Protein AF-A0A7W1BQY0-F1 (afdb_monomer)

Secondary structure (DSSP, 8-state):
-------S----HHHHHHHHHHTT-EEEEEEETTEEEEEEE-TTS-EEEEEEEGGGTEEEE-SS-SSS-HHHHHHHT--PPP-

pLDDT: mean 87.14, std 16.69, range [37.66, 98.31]

Foldseek 3Di:
DDDDPPDDDPPPLQNLLVVQVVVVQKDFDDDDPQWTWIWGQDPVRDIWIWTADVVVRDTDIPDPDPDDGSNVSNVVVDDDDDD

Nearest PDB structures (foldseek):
  3hxr-assembly1_A  TM=5.186E-01  e=1.142E+00  Saccharomyces cerevisiae
  4lmg-assembly1_D  TM=3.257E-01  e=6.911E-01  Saccharomyces cerevisiae S288C
  4wd6-assembly2_B  TM=6.723E-01  e=3.319E+00  Stutzerimonas stutzeri
  5wi2-assembly2_B  TM=3.255E-01  e=4.266E+00  Homo sapiens
  7lbm-assembly1_r  TM=3.766E-01  e=7.990E+00  Homo sapiens

Structure (mmCIF, N/CA/C/O backbone):
data_AF-A0A7W1BQY0-F1
#
_entry.id   AF-A0A7W1BQY0-F1
#
loop_
_atom_site.group_PDB
_atom_site.id
_atom_site.type_symbol
_atom_site.label_atom_id
_atom_site.label_alt_id
_atom_site.label_comp_id
_atom_site.label_asym_id
_atom_site.label_entity_id
_atom_site.label_seq_id
_atom_site.pdbx_PDB_ins_code
_atom_site.Cartn_x
_atom_site.Cartn_y
_atom_site.Cartn_z
_atom_site.occupancy
_atom_site.B_iso_or_equiv
_atom_site.auth_seq_id
_atom_site.auth_comp_id
_atom_site.auth_asym_id
_atom_site.auth_atom_id
_atom_site.pdbx_PDB_model_num
ATOM 1 N N . MET A 1 1 ? 5.748 -34.155 -26.712 1.00 40.25 1 MET A N 1
ATOM 2 C CA . MET A 1 1 ? 6.079 -33.730 -25.336 1.00 40.25 1 MET A CA 1
ATOM 3 C C . MET A 1 1 ? 7.036 -32.556 -25.447 1.00 40.25 1 MET A C 1
ATOM 5 O O . MET A 1 1 ? 8.227 -32.772 -25.611 1.00 40.25 1 MET A O 1
ATOM 9 N N . SER A 1 2 ? 6.511 -31.332 -25.493 1.00 37.66 2 SER A N 1
ATOM 10 C CA . SER A 1 2 ? 7.336 -30.127 -25.634 1.00 37.66 2 SER A CA 1
ATOM 11 C C . SER A 1 2 ? 7.574 -29.533 -24.253 1.00 37.66 2 SER A C 1
ATOM 13 O O . SER A 1 2 ? 6.622 -29.220 -23.544 1.00 37.66 2 SER A O 1
ATOM 15 N N . ALA A 1 3 ? 8.843 -29.442 -23.865 1.00 45.72 3 ALA A N 1
ATOM 16 C CA . ALA A 1 3 ? 9.273 -28.808 -22.631 1.00 45.72 3 ALA A CA 1
ATOM 17 C C . ALA A 1 3 ? 9.025 -27.296 -22.729 1.00 45.72 3 ALA A C 1
ATOM 19 O O . ALA A 1 3 ? 9.651 -26.602 -23.529 1.00 45.72 3 ALA A O 1
ATOM 20 N N . GLU A 1 4 ? 8.086 -26.797 -21.928 1.00 44.97 4 GLU A N 1
ATOM 21 C CA . GLU A 1 4 ? 7.842 -25.369 -21.777 1.00 44.97 4 GLU A CA 1
ATOM 22 C C . GLU A 1 4 ? 8.954 -24.770 -20.910 1.00 44.97 4 GLU A C 1
ATOM 24 O O . GLU A 1 4 ? 9.036 -24.987 -19.699 1.00 44.97 4 GLU A O 1
ATOM 29 N N . THR A 1 5 ? 9.869 -24.050 -21.553 1.00 50.31 5 THR A N 1
ATOM 30 C CA . THR A 1 5 ? 10.975 -23.359 -20.892 1.00 50.31 5 THR A CA 1
ATOM 31 C C . THR A 1 5 ? 10.420 -22.245 -20.000 1.00 50.31 5 THR A C 1
ATOM 33 O O . THR A 1 5 ? 10.104 -21.146 -20.460 1.00 50.31 5 THR A O 1
ATOM 36 N N . LYS A 1 6 ? 10.294 -22.536 -18.699 1.00 49.75 6 LYS A N 1
ATOM 37 C CA . LYS A 1 6 ? 9.899 -21.599 -17.639 1.00 49.75 6 LYS A CA 1
ATOM 38 C C . LYS A 1 6 ? 10.833 -20.384 -17.655 1.00 49.75 6 LYS A C 1
ATOM 40 O O . LYS A 1 6 ? 11.997 -20.478 -17.273 1.00 49.75 6 LYS A O 1
ATOM 45 N N . ARG A 1 7 ? 10.322 -19.238 -18.121 1.00 54.84 7 ARG A N 1
ATOM 46 C CA . ARG A 1 7 ? 11.038 -17.951 -18.096 1.00 54.84 7 ARG A CA 1
ATOM 47 C C . ARG A 1 7 ? 11.527 -17.652 -16.664 1.00 54.84 7 ARG A C 1
ATOM 49 O O . ARG A 1 7 ? 10.770 -17.915 -15.725 1.00 54.84 7 ARG A O 1
ATOM 56 N N . PRO A 1 8 ? 12.742 -17.095 -16.476 1.00 45.94 8 PRO A N 1
ATOM 57 C CA . PRO A 1 8 ? 13.277 -16.774 -15.154 1.00 45.94 8 PRO A CA 1
ATOM 58 C C . PRO A 1 8 ? 12.273 -15.934 -14.361 1.00 45.94 8 PRO A C 1
ATOM 60 O O . PRO A 1 8 ? 11.687 -14.985 -14.883 1.00 45.94 8 PRO A O 1
ATOM 63 N N . GLY A 1 9 ? 12.014 -16.376 -13.130 1.00 46.56 9 GLY A N 1
ATOM 64 C CA . GLY A 1 9 ? 10.773 -16.152 -12.399 1.00 46.56 9 GLY A CA 1
ATOM 65 C C . GLY A 1 9 ? 10.372 -14.690 -12.229 1.00 46.56 9 GLY A C 1
ATOM 66 O O . GLY A 1 9 ? 10.884 -13.985 -11.362 1.00 46.56 9 GLY A O 1
ATOM 67 N N . ARG A 1 10 ? 9.335 -14.277 -12.963 1.00 51.19 10 ARG A N 1
ATOM 68 C CA . ARG A 1 10 ? 8.440 -13.212 -12.509 1.00 51.19 10 ARG A CA 1
ATOM 69 C C . ARG A 1 10 ? 7.722 -13.766 -11.282 1.00 51.19 10 ARG A C 1
ATOM 71 O O . ARG A 1 10 ? 6.698 -14.424 -11.431 1.00 51.19 10 ARG A O 1
ATOM 78 N N . VAL A 1 11 ? 8.287 -13.572 -10.087 1.00 59.16 11 VAL A N 1
ATOM 79 C CA . VAL A 1 11 ? 7.546 -13.840 -8.845 1.00 59.16 11 VAL A CA 1
ATOM 80 C C . VAL A 1 11 ? 6.221 -13.111 -8.985 1.00 59.16 11 VAL A C 1
ATOM 82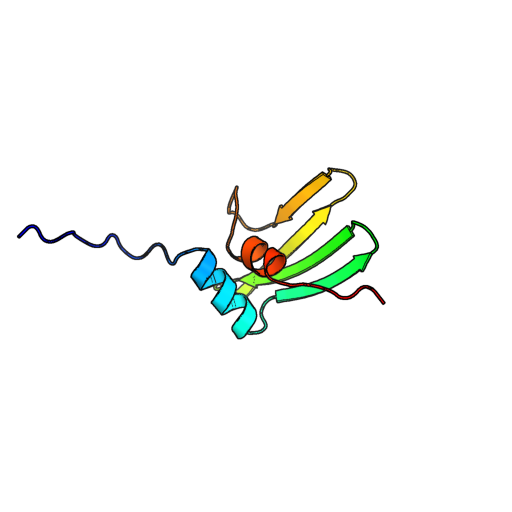 O O . VAL A 1 11 ? 6.203 -11.920 -9.321 1.00 59.16 11 VAL A O 1
ATOM 85 N N . ASN A 1 12 ? 5.120 -13.838 -8.819 1.00 83.31 12 ASN A N 1
ATOM 86 C CA . ASN A 1 12 ? 3.807 -13.247 -8.976 1.00 83.31 12 ASN A CA 1
ATOM 87 C C . ASN A 1 12 ? 3.700 -12.084 -7.976 1.00 83.31 12 ASN A C 1
ATOM 89 O O . ASN A 1 12 ? 4.059 -12.231 -6.805 1.00 83.31 12 ASN A O 1
ATOM 93 N N . ALA A 1 13 ? 3.250 -10.909 -8.427 1.00 85.12 13 ALA A N 1
ATOM 94 C CA . ALA A 1 13 ? 3.087 -9.749 -7.552 1.00 85.12 13 ALA A CA 1
ATOM 95 C C . ALA A 1 13 ? 2.237 -10.097 -6.314 1.00 85.12 13 ALA A C 1
ATOM 97 O O . ALA A 1 13 ? 2.541 -9.601 -5.230 1.00 85.12 13 ALA A O 1
ATOM 98 N N . ALA A 1 14 ? 1.289 -11.031 -6.460 1.00 88.81 14 ALA A N 1
ATOM 99 C CA . ALA A 1 14 ? 0.467 -11.557 -5.376 1.00 88.81 14 ALA A CA 1
ATOM 100 C C . ALA A 1 14 ? 1.262 -12.411 -4.372 1.00 88.81 14 ALA A C 1
ATOM 102 O O . ALA A 1 14 ? 1.112 -12.255 -3.162 1.00 88.81 14 ALA A O 1
ATOM 103 N N . GLU A 1 15 ? 2.167 -13.276 -4.840 1.00 92.56 15 GLU A N 1
ATOM 104 C CA . GLU A 1 15 ? 3.052 -14.049 -3.953 1.00 92.56 15 GLU A CA 1
ATOM 105 C C . GLU A 1 15 ? 4.001 -13.128 -3.186 1.00 92.56 15 GLU A C 1
ATOM 107 O O . GLU A 1 15 ? 4.238 -13.309 -1.989 1.00 92.56 15 GLU A O 1
ATOM 112 N N . LYS A 1 16 ? 4.523 -12.098 -3.861 1.00 93.38 16 LYS A N 1
ATOM 113 C CA . LYS A 1 16 ? 5.353 -11.082 -3.216 1.00 93.38 16 LYS A CA 1
ATOM 114 C C . LYS A 1 16 ? 4.548 -10.263 -2.207 1.00 93.38 16 LYS A C 1
ATOM 116 O O . LYS A 1 16 ? 5.047 -10.036 -1.112 1.00 93.38 16 LYS A O 1
ATOM 121 N N . ALA A 1 17 ? 3.313 -9.879 -2.526 1.00 95.25 17 ALA A N 1
ATOM 122 C CA . ALA A 1 17 ? 2.412 -9.201 -1.596 1.00 95.25 17 ALA A CA 1
ATOM 123 C C . ALA A 1 17 ? 2.185 -10.033 -0.327 1.00 95.25 17 ALA A C 1
ATOM 125 O O . ALA A 1 17 ? 2.393 -9.538 0.780 1.00 95.25 17 ALA A O 1
ATOM 126 N N . LYS A 1 18 ? 1.880 -11.329 -0.486 1.00 95.62 18 LYS A N 1
ATOM 127 C CA . LYS A 1 18 ? 1.750 -12.264 0.637 1.00 95.62 18 LYS A CA 1
ATOM 128 C C . LYS A 1 18 ? 3.018 -12.298 1.489 1.00 95.62 18 LYS A C 1
ATOM 130 O O . LYS A 1 18 ? 2.927 -12.181 2.707 1.00 95.62 18 LYS A O 1
ATOM 135 N N . ARG A 1 19 ? 4.200 -12.396 0.866 1.00 95.38 19 ARG A N 1
ATOM 136 C CA . ARG A 1 19 ? 5.479 -12.379 1.593 1.00 95.38 19 ARG A CA 1
ATOM 137 C C . ARG A 1 19 ? 5.660 -11.088 2.392 1.00 95.38 19 ARG A C 1
ATOM 139 O O . ARG A 1 19 ? 5.985 -11.165 3.572 1.00 95.38 19 ARG A O 1
ATOM 146 N N . LEU A 1 20 ? 5.418 -9.928 1.776 1.00 96.44 20 LEU A N 1
ATOM 147 C CA . LEU A 1 20 ? 5.524 -8.621 2.437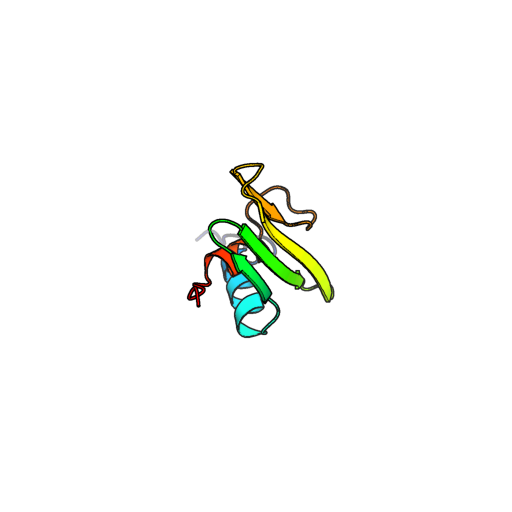 1.00 96.44 20 LEU A CA 1
ATOM 148 C C . LEU A 1 20 ? 4.649 -8.556 3.698 1.00 96.44 20 LEU A C 1
ATOM 150 O O . LEU A 1 20 ? 5.130 -8.112 4.740 1.00 96.44 20 LEU A O 1
ATOM 154 N N . LEU A 1 21 ? 3.413 -9.061 3.624 1.00 96.75 21 LEU A N 1
ATOM 155 C CA . LEU A 1 21 ? 2.500 -9.144 4.768 1.00 96.75 21 LEU A CA 1
ATOM 156 C C . LEU A 1 21 ? 3.013 -10.101 5.846 1.00 96.75 21 LEU A C 1
ATOM 158 O O . LEU A 1 21 ? 3.158 -9.707 6.999 1.00 96.75 21 LEU A O 1
ATOM 162 N N . THR A 1 22 ? 3.358 -11.337 5.476 1.00 97.31 22 THR A N 1
ATOM 163 C CA . THR A 1 22 ? 3.824 -12.350 6.444 1.00 97.31 22 THR A CA 1
ATOM 164 C C . THR A 1 22 ? 5.148 -11.985 7.110 1.00 97.31 22 THR A C 1
ATOM 166 O O . THR A 1 22 ? 5.431 -12.440 8.210 1.00 97.31 22 THR A O 1
ATOM 169 N N . SER A 1 23 ? 5.965 -11.156 6.459 1.00 96.44 23 SER A N 1
ATOM 170 C CA . SER A 1 23 ? 7.212 -10.634 7.018 1.00 96.44 23 SER A CA 1
ATOM 171 C C . SER A 1 23 ? 7.027 -9.330 7.806 1.00 96.44 23 SER A C 1
ATOM 173 O O . SER A 1 23 ? 8.028 -8.729 8.187 1.00 96.44 23 SER A O 1
ATOM 175 N N . GLY A 1 24 ? 5.792 -8.851 8.005 1.00 96.88 24 GLY A N 1
ATOM 176 C CA . GLY A 1 24 ? 5.510 -7.622 8.755 1.00 96.88 24 GLY A CA 1
ATOM 177 C C . GLY A 1 24 ? 6.085 -6.357 8.112 1.00 96.88 24 GLY A C 1
ATOM 178 O O . GLY A 1 24 ? 6.420 -5.404 8.809 1.00 96.88 24 GLY A O 1
ATOM 179 N N . ARG A 1 25 ? 6.262 -6.347 6.784 1.00 97.75 25 ARG A N 1
ATOM 180 C CA . ARG A 1 25 ? 6.922 -5.241 6.066 1.00 97.75 25 ARG A CA 1
ATOM 181 C C . ARG A 1 25 ? 5.980 -4.113 5.662 1.00 97.75 25 ARG A C 1
ATOM 183 O O . ARG A 1 25 ? 6.460 -3.080 5.204 1.00 97.75 25 ARG A O 1
ATOM 190 N N . LEU A 1 26 ? 4.671 -4.315 5.779 1.00 98.12 26 LEU A N 1
ATOM 191 C CA . LEU A 1 26 ? 3.652 -3.294 5.550 1.00 98.12 26 LEU A CA 1
ATOM 192 C C . LEU A 1 26 ? 3.212 -2.711 6.895 1.00 98.12 26 LEU A C 1
ATOM 194 O O . LEU A 1 26 ? 2.869 -3.463 7.805 1.00 98.12 26 LEU A O 1
ATOM 198 N N . ARG A 1 27 ? 3.175 -1.382 6.995 1.00 97.50 27 ARG A N 1
ATOM 199 C CA . ARG A 1 27 ? 2.614 -0.657 8.137 1.00 97.50 27 ARG A CA 1
ATOM 200 C C . ARG A 1 27 ? 1.557 0.312 7.631 1.00 97.50 27 ARG A C 1
ATOM 202 O O . ARG A 1 27 ? 1.858 1.175 6.812 1.00 97.50 27 ARG A O 1
ATOM 209 N N . VAL A 1 28 ? 0.331 0.167 8.122 1.00 96.69 28 VAL A N 1
ATOM 210 C CA . VAL A 1 28 ? -0.719 1.174 7.936 1.00 96.69 28 VAL A CA 1
ATOM 211 C C . VAL A 1 28 ? -0.540 2.209 9.039 1.00 96.69 28 VAL A C 1
ATOM 213 O O . VAL A 1 28 ? -0.482 1.849 10.213 1.00 96.69 28 VAL A O 1
ATOM 216 N N . LEU A 1 29 ? -0.361 3.467 8.649 1.00 96.31 29 LEU A N 1
ATOM 217 C CA . LEU A 1 29 ? -0.025 4.567 9.552 1.00 96.31 29 LEU A CA 1
ATOM 218 C C . LEU A 1 29 ? -1.267 5.367 9.945 1.00 96.31 29 LEU A C 1
ATOM 220 O O . LEU A 1 29 ? -1.400 5.751 11.102 1.00 96.31 29 LEU A O 1
ATOM 224 N N . GLN A 1 30 ? -2.173 5.592 8.992 1.00 95.25 30 GLN A N 1
ATOM 225 C CA . GLN A 1 30 ? -3.400 6.356 9.194 1.00 95.25 30 GLN A CA 1
ATOM 226 C C . GLN A 1 30 ? -4.514 5.801 8.310 1.00 95.25 30 GLN A C 1
ATOM 228 O O . GLN A 1 30 ? -4.287 5.476 7.140 1.00 95.25 30 GLN A O 1
ATOM 233 N N . VAL A 1 31 ? -5.709 5.715 8.887 1.00 94.62 31 VAL A N 1
ATOM 234 C CA . VAL A 1 31 ? -6.973 5.469 8.190 1.00 94.62 31 VAL A CA 1
ATOM 235 C C . VAL A 1 31 ? -7.959 6.492 8.735 1.00 94.62 31 VAL A C 1
ATOM 237 O O . VAL A 1 31 ? -8.215 6.500 9.936 1.00 94.62 31 VAL A O 1
ATOM 240 N N . GLU A 1 32 ? -8.438 7.388 7.877 1.00 93.00 32 GLU A N 1
ATOM 241 C CA . GLU A 1 32 ? -9.354 8.466 8.258 1.00 93.00 32 GLU A CA 1
ATOM 242 C C . GLU A 1 32 ? -10.347 8.728 7.122 1.00 93.00 32 GLU A C 1
ATOM 244 O O . GLU A 1 32 ? -10.003 9.321 6.095 1.00 93.00 32 GLU A O 1
ATOM 249 N N . GLY A 1 33 ? -11.581 8.242 7.281 1.00 90.19 33 GLY A N 1
ATOM 250 C CA . GLY A 1 33 ? -12.573 8.249 6.211 1.00 90.19 33 GLY A CA 1
ATOM 251 C C . GLY A 1 33 ? -12.029 7.549 4.965 1.00 90.19 33 GLY A C 1
ATOM 252 O O . GLY A 1 33 ? -11.653 6.381 5.002 1.00 90.19 33 GLY A O 1
ATOM 253 N N . ASN A 1 34 ? -11.926 8.281 3.852 1.00 91.00 34 ASN A N 1
ATOM 254 C CA . ASN A 1 34 ? -11.371 7.735 2.611 1.00 91.00 34 ASN A CA 1
ATOM 255 C C . ASN A 1 34 ? -9.839 7.837 2.522 1.00 91.00 34 ASN A C 1
ATOM 257 O O . ASN A 1 34 ? -9.265 7.294 1.586 1.00 91.00 34 ASN A O 1
ATOM 261 N N . LEU A 1 35 ? -9.153 8.523 3.440 1.00 94.50 35 LEU A N 1
ATOM 262 C CA . LEU A 1 35 ? -7.693 8.631 3.422 1.00 94.50 35 LEU A CA 1
ATOM 263 C C . LEU A 1 35 ? -7.051 7.366 3.997 1.00 94.50 35 LEU A C 1
ATOM 265 O O . LEU A 1 35 ? -7.339 6.963 5.123 1.00 94.50 35 LEU A O 1
ATOM 269 N N . ILE A 1 36 ? -6.106 6.788 3.252 1.00 96.62 36 ILE A N 1
ATOM 270 C CA . ILE A 1 36 ? -5.266 5.685 3.732 1.00 96.62 36 ILE A CA 1
ATOM 271 C C . ILE A 1 36 ? -3.809 6.063 3.508 1.00 96.62 36 ILE A C 1
ATOM 273 O O . ILE A 1 36 ? -3.404 6.281 2.366 1.00 96.62 36 ILE A O 1
ATOM 277 N N . VAL A 1 37 ? -3.012 6.073 4.577 1.00 96.88 37 VAL A N 1
ATOM 278 C CA . VAL A 1 37 ? -1.562 6.295 4.524 1.00 96.88 37 VAL A CA 1
ATOM 279 C C . VAL A 1 37 ? -0.851 5.068 5.071 1.00 96.88 37 VAL A C 1
ATOM 281 O O . VAL A 1 37 ? -1.103 4.627 6.194 1.00 96.88 37 VAL A O 1
ATOM 284 N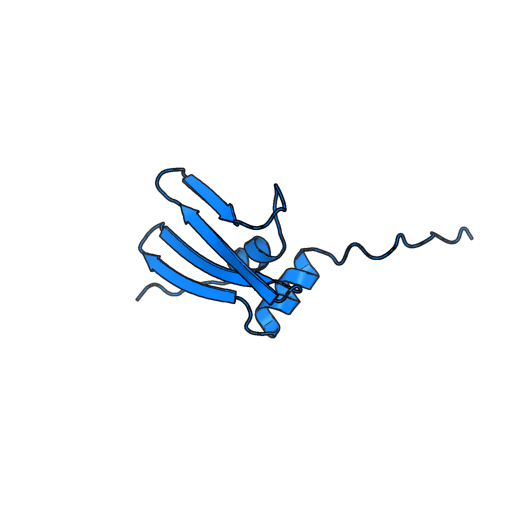 N . ALA A 1 38 ? 0.055 4.510 4.280 1.00 97.94 38 ALA A N 1
ATOM 285 C CA . ALA A 1 38 ? 0.850 3.355 4.645 1.00 97.94 38 ALA A CA 1
ATOM 286 C C . ALA A 1 38 ? 2.289 3.504 4.150 1.00 97.94 38 ALA A C 1
ATOM 288 O O . ALA A 1 38 ? 2.600 4.277 3.242 1.00 97.94 38 ALA A O 1
ATOM 289 N N . GLU A 1 39 ? 3.161 2.681 4.716 1.00 98.31 39 GLU A N 1
ATOM 290 C CA . GLU A 1 39 ? 4.512 2.469 4.224 1.00 98.31 39 GLU A CA 1
ATOM 291 C C . GLU A 1 39 ? 4.798 0.975 4.071 1.00 98.31 39 GLU A C 1
ATOM 293 O O . GLU A 1 39 ? 4.292 0.132 4.819 1.00 98.31 39 GLU A O 1
ATOM 298 N N . CYS A 1 40 ? 5.611 0.625 3.078 1.00 98.31 40 CYS A N 1
ATOM 299 C CA . CYS A 1 40 ? 6.006 -0.752 2.836 1.00 98.31 40 CYS A CA 1
ATOM 300 C C . CYS A 1 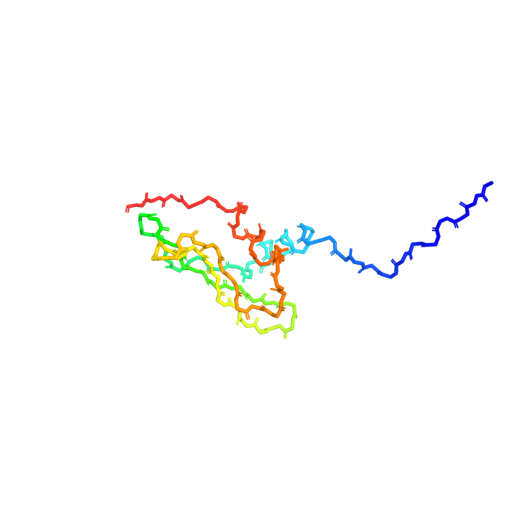40 ? 7.502 -0.851 2.562 1.00 98.31 40 CYS A C 1
ATOM 302 O O . CYS A 1 40 ? 8.023 -0.199 1.655 1.00 98.31 40 CYS A O 1
ATOM 304 N N . ARG A 1 41 ? 8.190 -1.709 3.321 1.00 98.06 41 ARG A N 1
ATOM 305 C CA . ARG A 1 41 ? 9.605 -2.006 3.106 1.00 98.06 41 ARG A CA 1
ATOM 306 C C . ARG A 1 41 ? 9.771 -3.045 1.996 1.00 98.06 41 ARG A C 1
ATOM 308 O O . ARG A 1 41 ? 9.396 -4.207 2.159 1.00 98.06 41 ARG A O 1
ATOM 315 N N . GLY A 1 42 ? 10.358 -2.637 0.876 1.00 93.38 42 GLY A N 1
ATOM 316 C CA . GLY A 1 42 ? 10.642 -3.494 -0.271 1.00 93.38 42 GLY A CA 1
ATOM 317 C C . GLY A 1 42 ? 11.702 -4.563 0.006 1.00 93.38 42 GLY A C 1
ATOM 318 O O . GLY A 1 42 ? 12.342 -4.598 1.059 1.00 93.38 42 GLY A O 1
ATOM 319 N N . ASP A 1 43 ? 11.916 -5.454 -0.966 1.00 88.44 43 ASP A N 1
ATOM 320 C CA . ASP A 1 43 ? 12.943 -6.506 -0.868 1.00 88.44 43 ASP A CA 1
ATOM 321 C C . ASP A 1 43 ? 14.369 -5.922 -0.813 1.00 88.44 43 ASP A C 1
ATOM 323 O O . ASP A 1 43 ? 15.216 -6.485 -0.126 1.00 88.44 43 ASP A O 1
ATOM 327 N N . SER A 1 44 ? 14.608 -4.771 -1.459 1.00 90.06 44 SER A N 1
ATOM 328 C CA . SER A 1 44 ? 15.869 -4.007 -1.399 1.00 90.06 44 SER A CA 1
ATOM 329 C C . SER A 1 44 ? 16.126 -3.354 -0.037 1.00 90.06 44 SER A C 1
ATOM 331 O O . SER A 1 44 ? 17.206 -2.826 0.200 1.00 90.06 44 SER A O 1
ATOM 333 N N . GLY A 1 45 ? 15.138 -3.366 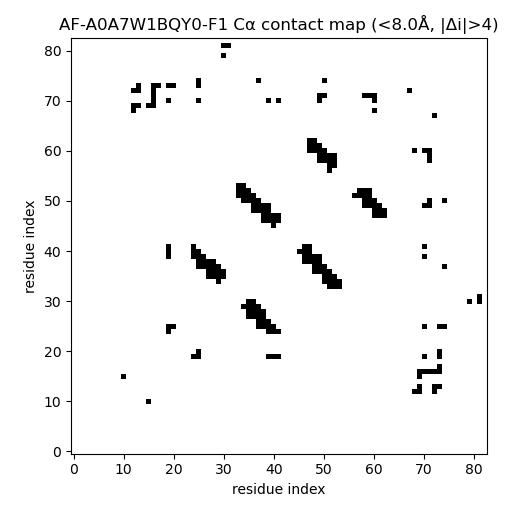0.862 1.00 92.69 45 GLY A N 1
ATOM 334 C CA . GLY A 1 45 ? 15.197 -2.683 2.149 1.00 92.69 45 GLY A CA 1
ATOM 335 C C . GLY A 1 45 ? 14.742 -1.223 2.111 1.00 92.69 45 GLY A C 1
ATOM 336 O O . GLY A 1 45 ? 14.529 -0.674 3.191 1.00 92.69 45 GLY A O 1
ATOM 337 N N . GLU A 1 46 ? 14.540 -0.640 0.925 1.00 96.69 46 GLU A N 1
ATOM 338 C CA . GLU A 1 46 ? 13.945 0.690 0.740 1.00 96.69 46 GLU A CA 1
ATOM 339 C C . GLU A 1 46 ? 12.498 0.734 1.245 1.00 96.69 46 GLU A C 1
ATOM 341 O O . GLU A 1 46 ? 11.780 -0.268 1.192 1.00 96.69 46 GLU A O 1
ATOM 346 N N . VAL A 1 47 ? 12.061 1.901 1.716 1.00 98.00 47 VAL A N 1
ATOM 347 C CA . VAL A 1 47 ? 10.693 2.128 2.192 1.00 98.00 47 VAL A CA 1
ATOM 348 C C . VAL A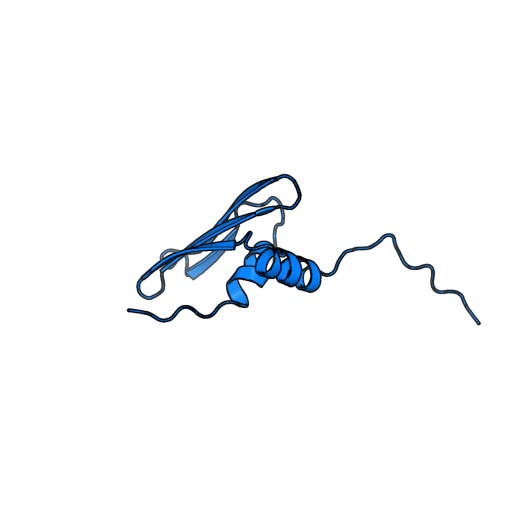 1 47 ? 9.932 2.941 1.155 1.00 98.00 47 VAL A C 1
ATOM 350 O O . VAL A 1 47 ? 10.365 4.021 0.758 1.00 98.00 47 VAL A O 1
ATOM 353 N N . TYR A 1 48 ? 8.782 2.425 0.733 1.00 97.75 48 TYR A N 1
ATOM 354 C CA . TYR A 1 48 ? 7.889 3.097 -0.202 1.00 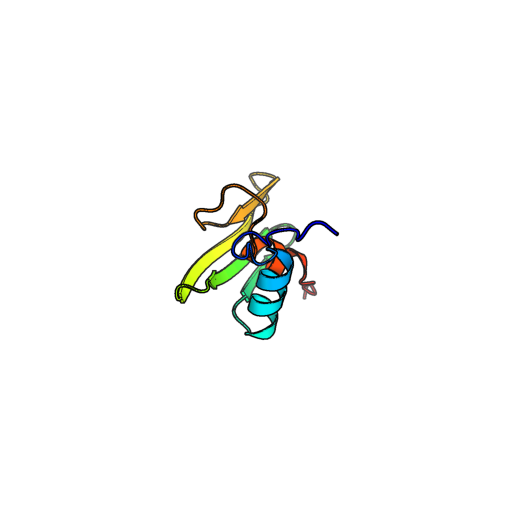97.75 48 TYR A CA 1
ATOM 355 C C . TYR A 1 48 ? 6.642 3.584 0.523 1.00 97.75 48 TYR A C 1
ATOM 357 O O . TYR A 1 48 ? 6.058 2.845 1.315 1.00 97.75 48 TYR A O 1
ATOM 365 N N . GLN A 1 49 ? 6.221 4.806 0.210 1.00 97.88 49 GLN A N 1
ATOM 366 C CA . GLN A 1 49 ? 4.960 5.373 0.675 1.00 97.88 49 GLN A CA 1
ATOM 367 C C . GLN A 1 49 ? 3.851 4.942 -0.280 1.00 97.88 49 GLN A C 1
ATOM 369 O O . GLN A 1 49 ? 4.052 4.893 -1.499 1.00 97.88 49 GLN A O 1
ATOM 374 N N . LEU A 1 50 ? 2.699 4.571 0.263 1.00 97.06 50 LEU A N 1
ATOM 375 C CA . LEU A 1 50 ? 1.574 4.063 -0.507 1.00 97.06 50 LEU A CA 1
ATOM 376 C C . LEU A 1 50 ? 0.256 4.293 0.222 1.00 97.06 50 LEU A C 1
ATOM 378 O O . LEU A 1 50 ? 0.231 4.446 1.438 1.00 97.06 50 LEU A O 1
ATOM 382 N N . GLY A 1 51 ? -0.842 4.311 -0.522 1.00 96.81 51 GLY A N 1
ATOM 383 C CA . GLY A 1 51 ? -2.130 4.642 0.067 1.00 96.81 51 GLY A CA 1
ATOM 384 C C . GLY A 1 51 ? -3.172 5.074 -0.944 1.00 96.81 51 GLY A C 1
ATOM 385 O O . GLY A 1 51 ? -2.927 5.046 -2.155 1.00 96.81 51 GLY A O 1
ATOM 386 N N . TYR A 1 52 ? -4.322 5.483 -0.421 1.00 96.44 52 TYR A N 1
ATOM 387 C CA . TYR A 1 52 ? -5.380 6.121 -1.190 1.00 96.44 52 TYR A CA 1
ATOM 388 C C . TYR A 1 52 ? -5.412 7.610 -0.857 1.00 96.44 52 TYR A C 1
ATOM 390 O O . TYR A 1 52 ? -5.473 7.982 0.314 1.00 96.44 52 TYR A O 1
ATOM 398 N N . GLN A 1 53 ? -5.353 8.450 -1.891 1.00 94.56 53 GLN A N 1
ATOM 399 C CA . GLN A 1 53 ? -5.413 9.905 -1.770 1.00 94.56 53 GLN A CA 1
ATOM 400 C C . GLN A 1 53 ? -6.798 10.389 -2.218 1.00 94.56 53 GLN A C 1
ATOM 402 O O . GLN A 1 53 ? -7.088 10.297 -3.416 1.00 94.56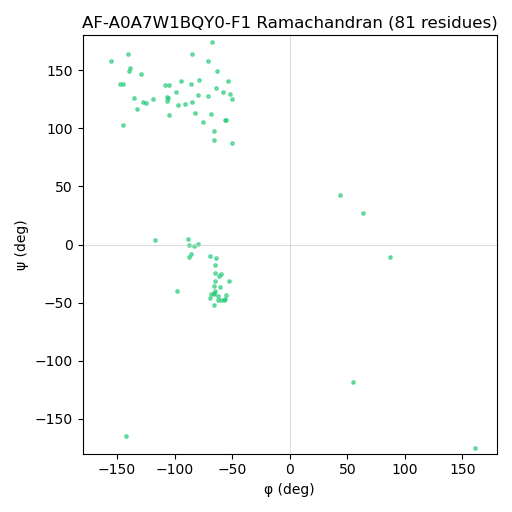 53 GLN A O 1
ATOM 407 N N . PRO A 1 54 ? -7.643 10.905 -1.304 1.00 94.56 54 PRO A N 1
ATOM 408 C CA . PRO A 1 54 ? -9.007 11.308 -1.637 1.00 94.56 54 PRO A CA 1
ATOM 409 C C . PRO A 1 54 ? -9.055 12.500 -2.598 1.00 94.56 54 PRO A C 1
ATOM 411 O O . PRO A 1 54 ? -9.870 12.481 -3.511 1.00 94.56 54 PRO A O 1
ATOM 414 N N . ASP A 1 55 ? -8.128 13.458 -2.488 1.00 94.62 55 ASP A N 1
ATOM 415 C CA . ASP A 1 55 ? -8.080 14.651 -3.356 1.00 94.62 55 ASP A CA 1
ATOM 416 C C . ASP A 1 55 ? -7.926 14.326 -4.852 1.00 94.62 55 ASP A C 1
ATOM 418 O O . ASP A 1 55 ? -8.294 15.118 -5.716 1.00 94.62 55 ASP A O 1
ATOM 422 N N . PHE A 1 56 ? -7.356 13.160 -5.164 1.00 93.19 56 PHE A N 1
ATOM 423 C CA . PHE A 1 56 ? -7.108 12.700 -6.531 1.00 93.19 56 PHE A CA 1
ATOM 424 C C . PHE A 1 56 ? -7.887 11.429 -6.880 1.00 93.19 56 PHE A C 1
ATOM 426 O O . PHE A 1 56 ? -7.640 10.857 -7.943 1.00 93.19 56 PHE A O 1
ATOM 433 N N . GLU A 1 57 ? -8.736 10.950 -5.966 1.00 95.25 57 GLU A N 1
ATOM 434 C CA . GLU A 1 57 ? -9.486 9.693 -6.068 1.00 95.25 57 GLU A CA 1
ATOM 435 C C . GLU A 1 57 ? -8.646 8.512 -6.586 1.00 95.25 57 GLU A C 1
ATOM 437 O O . GLU A 1 57 ? -9.061 7.738 -7.453 1.00 95.25 57 GLU A O 1
ATOM 442 N N . ARG A 1 58 ? -7.406 8.380 -6.096 1.00 94.62 58 ARG A N 1
ATOM 443 C CA . ARG A 1 58 ? -6.469 7.388 -6.640 1.00 94.62 58 ARG A CA 1
ATOM 444 C C . ARG A 1 58 ? -5.639 6.683 -5.588 1.00 94.62 58 ARG A C 1
ATOM 446 O O . ARG A 1 58 ? -5.207 7.255 -4.588 1.00 94.62 58 ARG A O 1
ATOM 453 N N . TRP A 1 59 ? -5.313 5.442 -5.923 1.00 95.19 59 TRP A N 1
ATOM 454 C CA . TRP A 1 59 ? -4.260 4.682 -5.272 1.00 95.19 59 TRP A CA 1
ATOM 455 C C . TRP A 1 59 ? -2.890 5.106 -5.789 1.00 95.19 59 TRP A C 1
ATOM 457 O O . TRP A 1 59 ? -2.704 5.342 -6.985 1.00 95.19 59 TRP A O 1
ATOM 467 N N . GLY A 1 60 ? -1.917 5.163 -4.886 1.00 94.88 60 GLY A N 1
ATOM 468 C CA . GLY A 1 60 ? -0.543 5.505 -5.214 1.00 94.88 60 GLY A CA 1
ATOM 469 C C . GLY A 1 60 ? 0.464 4.643 -4.468 1.00 94.88 60 GLY A C 1
ATOM 470 O O . GLY A 1 60 ? 0.214 4.174 -3.360 1.00 94.88 60 GLY A O 1
ATOM 471 N N . CYS A 1 61 ? 1.629 4.463 -5.084 1.00 96.12 61 CYS A N 1
ATOM 472 C CA . CYS A 1 61 ? 2.825 3.935 -4.444 1.00 96.12 61 CYS A CA 1
ATOM 473 C C . CYS A 1 61 ? 4.049 4.637 -5.037 1.00 96.12 61 CYS A C 1
ATOM 475 O O . CYS A 1 61 ? 4.124 4.809 -6.251 1.00 96.12 61 CYS A O 1
ATOM 477 N N . THR A 1 62 ? 5.018 5.015 -4.205 1.00 96.44 62 THR A N 1
ATOM 478 C CA . THR A 1 62 ? 6.230 5.724 -4.649 1.00 96.44 62 THR A CA 1
ATOM 479 C C . THR A 1 62 ? 7.293 4.815 -5.270 1.00 96.44 62 THR A C 1
ATOM 481 O O . THR A 1 62 ? 8.359 5.290 -5.655 1.00 96.44 62 THR A O 1
ATOM 484 N N . CYS A 1 63 ? 7.047 3.504 -5.374 1.00 94.94 63 CYS A N 1
ATOM 485 C CA . CYS A 1 63 ? 7.998 2.591 -6.004 1.00 94.94 63 CYS A CA 1
ATOM 486 C C . CYS A 1 63 ? 8.069 2.800 -7.534 1.00 94.94 63 CYS A C 1
ATOM 488 O O . CYS A 1 63 ? 7.089 3.242 -8.131 1.00 94.94 63 CYS A O 1
ATOM 490 N N . PRO A 1 64 ? 9.161 2.392 -8.213 1.00 92.69 64 PRO A N 1
ATOM 491 C CA . PRO A 1 64 ? 9.325 2.601 -9.660 1.00 92.69 64 PRO A CA 1
ATOM 492 C C . PRO A 1 64 ? 8.308 1.874 -10.559 1.00 92.69 64 PRO A C 1
ATOM 494 O O . PRO A 1 64 ? 8.257 2.111 -11.768 1.00 92.69 64 PRO A O 1
ATOM 497 N N . ALA A 1 65 ? 7.522 0.946 -10.004 1.00 88.88 65 ALA A N 1
ATOM 498 C CA . ALA A 1 65 ? 6.497 0.240 -10.757 1.00 88.88 65 ALA A CA 1
ATOM 499 C C . ALA A 1 65 ? 5.337 1.187 -11.094 1.00 88.88 65 ALA A C 1
ATOM 501 O O . ALA A 1 65 ? 4.746 1.804 -10.216 1.00 88.88 65 ALA A O 1
ATOM 502 N N . ARG A 1 66 ? 4.974 1.253 -12.377 1.00 75.38 66 ARG A N 1
ATOM 503 C CA . ARG A 1 66 ? 3.958 2.188 -12.894 1.00 75.38 66 ARG A CA 1
ATOM 504 C C . ARG A 1 66 ? 2.507 1.707 -12.740 1.00 75.38 66 ARG A C 1
ATOM 506 O O . ARG A 1 66 ? 1.593 2.393 -13.178 1.00 75.38 66 ARG A O 1
ATOM 513 N N . THR A 1 67 ? 2.289 0.511 -12.195 1.00 79.06 67 THR A N 1
ATOM 514 C CA . THR A 1 67 ? 0.980 -0.170 -12.136 1.00 79.06 67 THR A CA 1
ATOM 515 C C . THR A 1 67 ? 0.812 -0.911 -10.804 1.00 79.06 67 THR A C 1
ATOM 517 O O . THR A 1 67 ? 1.591 -0.695 -9.879 1.00 79.06 67 THR A O 1
ATOM 520 N N . ALA A 1 68 ? -0.168 -1.824 -10.712 1.00 85.38 68 ALA A N 1
ATOM 521 C CA . ALA A 1 68 ? -0.425 -2.714 -9.573 1.00 85.38 68 ALA A CA 1
ATOM 522 C C . ALA A 1 68 ? 0.830 -3.477 -9.091 1.00 85.38 68 ALA A C 1
ATOM 524 O O . ALA A 1 68 ? 1.118 -4.591 -9.535 1.00 85.38 68 ALA A O 1
ATOM 525 N N . CYS A 1 69 ? 1.591 -2.860 -8.187 1.00 93.94 69 CYS A N 1
ATOM 526 C CA . CYS A 1 69 ? 2.798 -3.418 -7.595 1.00 93.94 69 CYS A CA 1
ATOM 527 C C . CYS A 1 69 ? 2.453 -4.300 -6.388 1.00 93.94 69 CYS A C 1
ATOM 529 O O . CYS A 1 69 ? 1.364 -4.215 -5.818 1.00 93.94 69 CYS A O 1
ATOM 531 N N . SER A 1 70 ? 3.403 -5.129 -5.953 1.00 95.62 70 SER A N 1
ATOM 532 C CA . SER A 1 70 ? 3.206 -5.999 -4.789 1.00 95.62 70 SER A CA 1
ATOM 533 C C . SER A 1 70 ? 2.932 -5.229 -3.493 1.00 95.62 70 SER A C 1
ATOM 535 O O . SER A 1 70 ? 2.283 -5.771 -2.607 1.00 95.62 70 SER A O 1
ATOM 537 N N . HIS A 1 71 ? 3.409 -3.984 -3.366 1.00 96.25 71 HIS A N 1
ATOM 538 C CA . HIS A 1 71 ? 3.147 -3.154 -2.185 1.00 96.25 71 HIS A CA 1
ATOM 539 C C . HIS A 1 71 ? 1.670 -2.735 -2.123 1.00 96.25 71 HIS A C 1
ATOM 541 O O . HIS A 1 71 ? 1.038 -2.892 -1.084 1.00 96.25 71 HIS A O 1
ATOM 547 N N . MET A 1 72 ? 1.095 -2.284 -3.247 1.00 95.94 72 MET A N 1
ATOM 548 C CA . MET A 1 72 ? -0.336 -1.961 -3.314 1.00 95.94 72 MET A CA 1
ATOM 549 C C . MET A 1 72 ? -1.200 -3.204 -3.130 1.00 95.94 72 MET A C 1
ATOM 551 O O . MET A 1 72 ? -2.143 -3.165 -2.354 1.00 95.94 72 MET A O 1
ATOM 555 N N . GLN A 1 73 ? -0.845 -4.330 -3.758 1.00 96.12 73 GLN A N 1
ATOM 556 C CA . GLN A 1 73 ? -1.577 -5.584 -3.546 1.00 96.12 73 GLN A CA 1
ATOM 557 C C . GLN A 1 73 ? -1.537 -6.045 -2.084 1.00 96.12 73 GLN A C 1
ATOM 559 O O . GLN A 1 73 ? -2.532 -6.566 -1.585 1.00 96.12 73 GLN A O 1
ATOM 564 N N . ALA A 1 74 ? -0.413 -5.835 -1.387 1.00 97.06 74 ALA A N 1
ATOM 565 C CA . ALA A 1 74 ? -0.326 -6.107 0.043 1.00 97.06 74 ALA A CA 1
ATOM 566 C C . ALA A 1 74 ? -1.302 -5.217 0.823 1.00 97.06 74 ALA A C 1
ATOM 568 O O . ALA A 1 74 ? -2.065 -5.738 1.628 1.00 97.06 74 ALA A O 1
ATOM 569 N N . LEU A 1 75 ? -1.331 -3.910 0.542 1.00 96.88 75 LEU A N 1
ATOM 570 C CA . LEU A 1 75 ? -2.250 -2.980 1.200 1.00 96.88 75 LEU A CA 1
ATOM 571 C C . LEU A 1 75 ? -3.723 -3.309 0.921 1.00 96.88 75 LEU A C 1
ATOM 573 O O . LEU A 1 75 ? -4.515 -3.361 1.853 1.00 96.88 75 LEU A O 1
ATOM 577 N N . TRP A 1 76 ? -4.085 -3.611 -0.326 1.00 96.50 76 TRP A N 1
ATOM 578 C CA . TRP A 1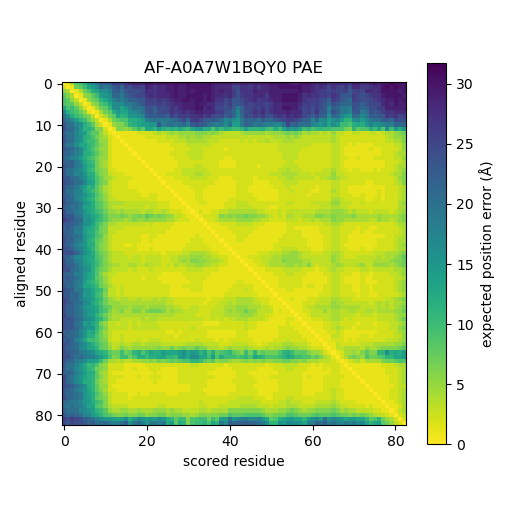 76 ? -5.453 -3.989 -0.707 1.00 96.50 76 TRP A CA 1
ATOM 579 C C . TRP A 1 76 ? -5.931 -5.303 -0.085 1.00 96.50 76 TRP A C 1
ATOM 581 O O . TRP A 1 76 ? -7.127 -5.568 -0.064 1.00 96.50 76 TRP A O 1
ATOM 591 N N . SER A 1 77 ? -5.010 -6.130 0.412 1.00 96.50 77 SER A N 1
ATOM 592 C CA . SER A 1 77 ? -5.338 -7.384 1.099 1.00 96.50 77 SER A CA 1
ATOM 593 C C . SER A 1 77 ? -5.571 -7.202 2.603 1.00 96.50 77 SER A C 1
ATOM 595 O O . SER A 1 77 ? -5.815 -8.185 3.300 1.00 96.50 77 SER A O 1
ATOM 597 N N . VAL A 1 78 ? -5.450 -5.977 3.123 1.00 94.38 78 VAL A N 1
ATOM 598 C CA . VAL A 1 78 ? -5.639 -5.662 4.541 1.00 94.38 78 VAL A CA 1
ATOM 599 C C . VAL A 1 78 ? -6.976 -4.960 4.736 1.00 94.38 78 VAL A C 1
ATOM 601 O O . VAL A 1 78 ? -7.334 -4.051 3.992 1.00 94.38 78 VAL A O 1
ATOM 604 N N . THR A 1 79 ? -7.691 -5.352 5.786 1.00 92.56 79 THR A N 1
ATOM 605 C CA . THR A 1 79 ? -8.866 -4.635 6.284 1.00 92.56 79 THR A CA 1
ATOM 606 C C . THR A 1 79 ? -8.481 -3.929 7.576 1.00 92.56 79 THR A C 1
ATOM 608 O O . THR A 1 79 ? -8.001 -4.568 8.513 1.00 92.56 79 THR A O 1
ATOM 611 N N . ALA A 1 80 ? -8.677 -2.615 7.620 1.00 86.06 80 ALA A N 1
ATOM 612 C CA . ALA A 1 80 ? -8.571 -1.836 8.844 1.00 86.06 80 ALA A CA 1
ATOM 613 C C . ALA A 1 80 ? -9.960 -1.699 9.473 1.00 86.06 80 ALA A C 1
ATOM 615 O O . ALA A 1 80 ? -10.950 -1.533 8.764 1.00 86.06 80 ALA A O 1
ATOM 616 N N . VAL A 1 81 ? -10.023 -1.777 10.798 1.00 83.75 81 VAL A N 1
ATOM 617 C CA . VAL A 1 81 ? -11.220 -1.388 11.544 1.00 83.75 81 VAL A CA 1
ATOM 618 C C . VAL A 1 81 ? -11.068 0.083 11.907 1.00 83.75 81 VAL A C 1
ATOM 620 O O . VAL A 1 81 ? -10.082 0.456 12.544 1.00 83.75 81 VAL A O 1
ATOM 623 N N . GLU A 1 82 ? -12.003 0.917 11.461 1.00 69.88 82 GLU A N 1
ATOM 624 C CA . GLU A 1 82 ? -12.100 2.297 11.939 1.00 69.88 82 GLU A CA 1
ATOM 625 C C . GLU A 1 82 ? -12.439 2.259 13.437 1.00 69.88 82 GLU A C 1
ATOM 627 O O . GLU A 1 82 ? -13.251 1.437 13.874 1.00 69.88 82 GLU A O 1
ATOM 632 N N . ARG A 1 83 ? -11.754 3.076 14.239 1.00 59.84 83 ARG A N 1
ATOM 633 C CA . ARG A 1 83 ? -12.010 3.220 15.677 1.00 59.84 83 ARG A CA 1
ATOM 634 C C . ARG A 1 83 ? -12.495 4.618 15.988 1.00 59.84 83 ARG A C 1
ATOM 636 O O . ARG A 1 83 ? -11.952 5.553 15.366 1.00 59.84 83 ARG A O 1
#

Radius of gyration: 15.11 Å; Cα contacts (8 Å, |Δi|>4): 116; chains: 1; bounding box: 28×48×41 Å

Sequence (83 aa):
MSAETKRPGRVNAAEKAKRLLTSGRLRVLQVEGNLIVAECRGDSGEVYQLGYQPDFERWGCTCPARTACSHMQALWSVTAVER

Mean predicted aligned error: 6.96 Å

Solvent-accessible surface area (backbone atoms only — not comparable to full-atom values): 5188 Å² total; per-residue (Å²): 140,81,84,79,80,77,70,84,78,76,70,49,46,64,61,50,9,51,47,37,53,78,68,65,32,56,45,81,76,47,77,56,94,73,35,33,40,29,41,32,47,47,96,89,66,50,74,31,51,32,36,32,42,62,97,72,76,39,77,49,58,71,51,93,60,93,61,94,37,30,65,57,52,34,56,73,73,57,84,82,81,89,129